Protein AF-A0A7S1ZGI8-F1 (afdb_monomer_lite)

Foldseek 3Di:
DEEAQDDDPPDPAYLHQDPPGDHDPQLDDNFSLSSLLSVLCQAPVVAQGPVRDHDVVCPPPDYDYPDDDLRRVNSSVCNVPVVVCNVCVVVSVVSRVVTDPD

InterPro domains:
  IPR046509 Protein of unknown function DUF6687 [PF20392] (2-101)

Secondary structure (DSSP, 8-state):
-EEESS--TT-SEEE-SSSS----GGG--SSHHHHHHHHHHHHHT-S--TTS---GGGTT--EEE---SHHHHHHHHHHHSHHHHHHTHHHHHHHHHTT---

Organism: NCBI:txid49249

Radius of gyration: 12.19 Å; chains: 1; bounding box: 31×27×28 Å

Sequence (102 aa):
MISCDGKVPGTNLDLTHWTDNTKPDTLYADTSTEIALNFAASRLLSSNDRDGNTYEEYDNTLVLNNHYDTDGVLSVWSCLQPALALKHRNLLISAAESGDFG

pLDDT: mean 89.93, std 8.91, range [53.72, 98.25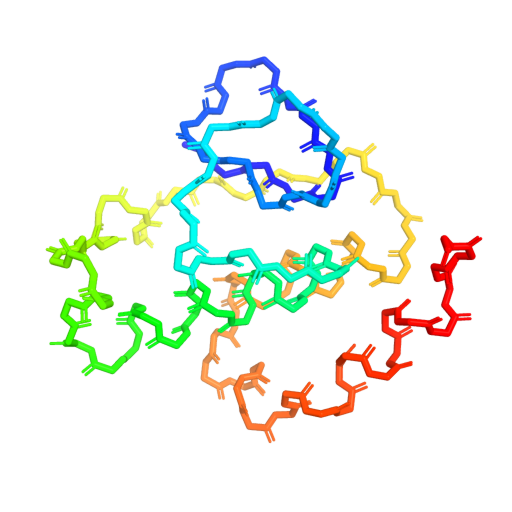]

Structure (mmCIF, N/CA/C/O backbone):
data_AF-A0A7S1ZGI8-F1
#
_entry.id   AF-A0A7S1ZGI8-F1
#
loop_
_atom_site.group_PDB
_atom_site.id
_atom_site.type_symbol
_atom_site.label_atom_id
_atom_site.label_alt_id
_atom_site.label_comp_id
_atom_site.label_asym_id
_atom_site.label_entity_id
_atom_site.label_seq_id
_atom_site.pdbx_PDB_ins_code
_atom_site.Cartn_x
_atom_site.Cartn_y
_atom_site.Cartn_z
_atom_site.occupancy
_atom_site.B_iso_or_equiv
_atom_site.auth_seq_id
_atom_site.auth_comp_id
_atom_site.auth_asym_id
_atom_site.auth_atom_id
_atom_site.pdbx_PDB_model_num
ATOM 1 N N . MET A 1 1 ? -8.530 8.404 -9.275 1.00 93.06 1 MET A N 1
ATOM 2 C CA . MET A 1 1 ? -7.844 7.111 -9.474 1.00 93.06 1 MET A CA 1
ATOM 3 C C . MET A 1 1 ? -6.560 7.129 -8.673 1.00 93.06 1 MET A C 1
ATOM 5 O O . MET A 1 1 ? -5.930 8.180 -8.608 1.00 93.06 1 MET A O 1
ATOM 9 N N . ILE A 1 2 ? -6.190 5.998 -8.085 1.00 95.06 2 ILE A N 1
ATOM 10 C CA . ILE A 1 2 ? -4.930 5.795 -7.367 1.00 95.06 2 ILE A CA 1
ATOM 11 C C . ILE A 1 2 ? -4.007 4.957 -8.253 1.00 95.06 2 ILE A C 1
ATOM 13 O O . ILE A 1 2 ? -4.468 3.967 -8.822 1.00 95.06 2 ILE A O 1
ATOM 17 N N . SER A 1 3 ? -2.736 5.336 -8.369 1.00 95.44 3 SER A N 1
ATOM 18 C CA . SER A 1 3 ? -1.685 4.442 -8.867 1.00 95.44 3 SER A CA 1
ATOM 19 C C . SER A 1 3 ? -0.925 3.828 -7.687 1.00 95.44 3 SER A C 1
ATOM 21 O O . SER A 1 3 ? -0.704 4.484 -6.669 1.00 95.44 3 SER A O 1
ATOM 23 N N . CYS A 1 4 ? -0.560 2.560 -7.818 1.00 95.19 4 CYS A N 1
ATOM 24 C CA . CYS A 1 4 ? 0.245 1.809 -6.869 1.00 95.19 4 CYS A CA 1
ATOM 25 C C . CYS A 1 4 ? 1.543 1.382 -7.549 1.00 95.19 4 CYS A C 1
ATOM 27 O O . CYS A 1 4 ? 1.502 0.892 -8.679 1.00 95.19 4 CYS A O 1
ATOM 29 N N . ASP A 1 5 ? 2.656 1.572 -6.840 1.00 93.44 5 ASP A N 1
ATOM 30 C CA . ASP A 1 5 ? 3.989 1.095 -7.225 1.00 93.44 5 ASP A CA 1
ATOM 31 C C . ASP A 1 5 ? 4.501 1.583 -8.587 1.00 93.44 5 ASP A C 1
ATOM 33 O O . ASP A 1 5 ? 5.275 0.962 -9.304 1.00 93.44 5 ASP A O 1
ATOM 37 N N . GLY A 1 6 ? 4.068 2.783 -8.944 1.00 90.19 6 GLY A N 1
ATOM 38 C CA . GLY A 1 6 ? 4.490 3.469 -10.145 1.00 90.19 6 GLY A CA 1
ATOM 39 C C . GLY A 1 6 ? 3.567 4.639 -10.414 1.00 90.19 6 GLY A C 1
ATOM 40 O O . GLY A 1 6 ? 2.690 4.962 -9.617 1.00 90.19 6 GLY A O 1
ATOM 41 N N . LYS A 1 7 ? 3.774 5.296 -11.553 1.00 91.56 7 LYS A N 1
ATOM 42 C CA . LYS A 1 7 ? 2.973 6.452 -11.967 1.00 91.56 7 LYS A CA 1
ATOM 43 C C . LYS A 1 7 ? 2.145 6.102 -13.187 1.00 91.56 7 LYS A C 1
ATOM 45 O O . LYS A 1 7 ? 2.676 5.572 -14.164 1.00 91.56 7 LYS A O 1
ATOM 50 N N . VAL A 1 8 ? 0.864 6.455 -13.165 1.00 91.12 8 VAL A N 1
ATOM 51 C CA . VAL A 1 8 ? -0.039 6.270 -14.305 1.00 91.12 8 VAL A CA 1
ATOM 52 C C . VAL A 1 8 ? -0.623 7.628 -14.696 1.00 91.12 8 VAL A C 1
ATOM 54 O O . VAL A 1 8 ? -1.309 8.245 -13.890 1.00 91.12 8 VAL A O 1
ATOM 57 N N . PRO A 1 9 ? -0.398 8.134 -15.922 1.00 90.25 9 PRO A N 1
ATOM 58 C CA . PRO A 1 9 ? -0.964 9.415 -16.334 1.00 90.25 9 PRO A CA 1
ATOM 59 C C . PRO A 1 9 ? -2.483 9.483 -16.118 1.00 90.25 9 PRO A C 1
ATOM 61 O O . PRO A 1 9 ? -3.225 8.611 -16.569 1.00 90.25 9 PRO A O 1
ATOM 64 N N . GLY A 1 10 ? -2.941 10.539 -15.441 1.00 88.75 10 GLY A N 1
ATOM 65 C CA . GLY A 1 10 ? -4.355 10.755 -15.125 1.00 88.75 10 GLY A CA 1
ATOM 66 C C . GLY A 1 10 ? -4.802 10.243 -13.751 1.00 88.75 10 GLY A C 1
ATOM 67 O O . GLY A 1 10 ? -5.973 10.420 -13.412 1.00 88.75 10 GLY A O 1
ATOM 68 N N . THR A 1 11 ? -3.919 9.640 -12.946 1.00 91.44 11 THR A N 1
ATOM 69 C CA . THR A 1 11 ? -4.200 9.377 -11.525 1.00 91.44 11 THR A CA 1
ATOM 70 C C . THR A 1 11 ? -4.164 10.655 -10.692 1.00 91.44 11 THR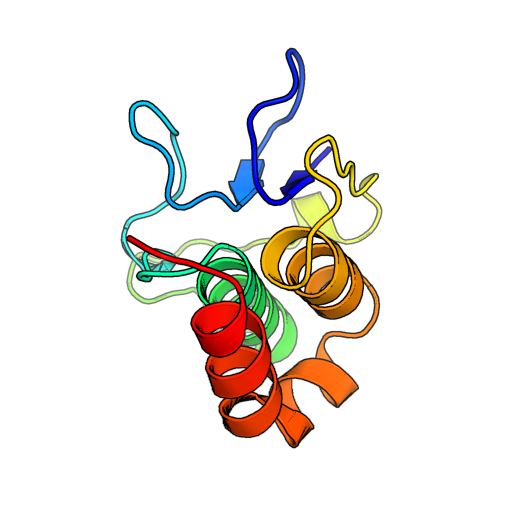 A C 1
ATOM 72 O O . THR A 1 11 ? -3.570 11.660 -11.071 1.00 91.44 11 THR A O 1
ATOM 75 N N . ASN A 1 12 ? -4.886 10.631 -9.571 1.00 91.06 12 ASN A N 1
ATOM 76 C CA . ASN A 1 12 ? -5.020 11.754 -8.641 1.00 91.06 12 ASN A CA 1
ATOM 77 C C . ASN A 1 12 ? -4.089 11.611 -7.430 1.00 91.06 12 ASN A C 1
ATOM 79 O O . ASN A 1 12 ? -3.772 12.608 -6.794 1.00 91.06 12 ASN A O 1
ATOM 83 N N . LEU A 1 13 ? -3.674 10.380 -7.123 1.00 93.00 13 LEU A N 1
ATOM 84 C CA . LEU A 1 13 ? -2.770 10.051 -6.030 1.00 93.00 13 LEU A CA 1
ATOM 85 C C . LEU A 1 13 ? -1.855 8.910 -6.470 1.00 93.00 13 LEU A C 1
ATOM 87 O O . LEU A 1 13 ? -2.338 7.893 -6.974 1.00 93.00 13 LEU A O 1
ATOM 91 N N . ASP A 1 14 ? -0.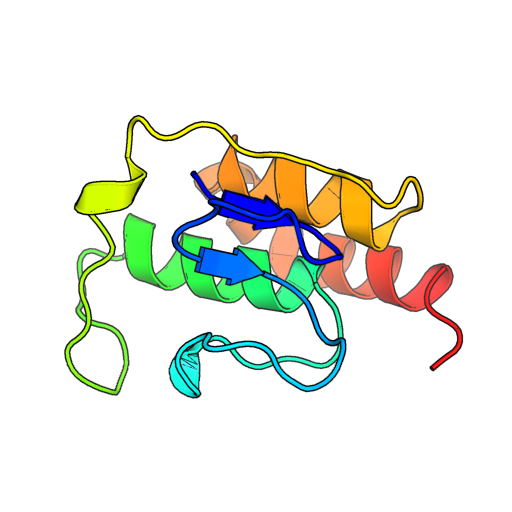557 9.092 -6.249 1.00 94.94 14 ASP A N 1
ATOM 92 C CA . ASP A 1 14 ? 0.467 8.105 -6.569 1.00 94.94 14 ASP A CA 1
ATOM 93 C C . ASP A 1 14 ? 1.047 7.528 -5.271 1.00 94.94 14 ASP A C 1
ATOM 95 O O . ASP A 1 14 ? 1.763 8.209 -4.534 1.00 94.94 14 ASP A O 1
ATOM 99 N N . LEU A 1 15 ? 0.727 6.267 -4.977 1.00 95.19 15 LEU A N 1
ATOM 100 C CA . LEU A 1 15 ? 1.252 5.520 -3.833 1.00 95.19 15 LEU A CA 1
ATOM 101 C C . LEU A 1 15 ? 2.514 4.778 -4.273 1.00 95.19 15 LEU A C 1
ATOM 103 O O . LEU A 1 15 ? 2.489 3.582 -4.558 1.00 95.19 15 LEU A O 1
ATOM 107 N N . THR A 1 16 ? 3.600 5.538 -4.403 1.00 93.19 16 THR A N 1
ATOM 108 C CA . THR A 1 16 ? 4.882 5.057 -4.925 1.00 93.19 16 THR A CA 1
ATOM 109 C C . THR A 1 16 ? 6.068 5.700 -4.206 1.00 93.19 16 THR A C 1
ATOM 111 O O . THR A 1 16 ? 6.033 6.895 -3.872 1.00 93.19 16 THR A O 1
ATOM 114 N N . HIS A 1 17 ? 7.123 4.918 -3.970 1.00 89.31 17 HIS A N 1
ATOM 115 C CA . HIS A 1 17 ? 8.406 5.409 -3.447 1.00 89.31 17 HIS A CA 1
ATOM 116 C C . HIS A 1 17 ? 9.299 6.065 -4.532 1.00 89.31 17 HIS A C 1
ATOM 118 O O . HIS A 1 17 ? 10.237 6.786 -4.199 1.00 89.31 17 HIS A O 1
ATOM 124 N N . TRP A 1 18 ? 8.966 5.920 -5.826 1.00 87.25 18 TRP A N 1
ATOM 125 C CA . TRP A 1 18 ? 9.715 6.517 -6.942 1.00 87.25 18 TRP A CA 1
ATOM 126 C C . TRP A 1 18 ? 9.663 8.046 -6.878 1.00 87.25 18 TRP A C 1
ATOM 128 O O . TRP A 1 18 ? 8.627 8.610 -6.534 1.00 87.25 18 TRP A O 1
ATOM 138 N N . THR A 1 19 ? 10.745 8.739 -7.238 1.00 81.88 19 THR A N 1
ATOM 139 C CA . THR A 1 19 ? 10.818 10.212 -7.188 1.00 81.88 19 THR A CA 1
ATOM 140 C C . THR A 1 19 ? 9.786 10.902 -8.096 1.00 81.88 19 THR A C 1
ATOM 142 O O . THR A 1 19 ? 9.137 10.282 -8.939 1.00 81.88 19 THR A O 1
ATOM 145 N N . ASP A 1 20 ? 9.627 12.219 -7.931 1.00 82.62 20 ASP A N 1
ATOM 146 C CA . ASP A 1 20 ? 8.702 13.059 -8.711 1.00 82.62 20 ASP A CA 1
ATOM 147 C C . ASP A 1 20 ? 7.215 12.678 -8.582 1.00 82.62 20 ASP A C 1
ATOM 149 O O . ASP A 1 20 ? 6.435 12.852 -9.523 1.00 82.62 20 ASP A O 1
ATOM 153 N N . ASN A 1 21 ? 6.795 12.148 -7.435 1.00 81.88 21 ASN A N 1
ATOM 154 C CA . ASN A 1 21 ? 5.379 11.995 -7.086 1.00 81.88 21 ASN A CA 1
ATOM 155 C C . ASN A 1 21 ? 4.869 13.224 -6.309 1.00 81.88 21 ASN A C 1
ATOM 157 O O . ASN A 1 21 ? 5.649 14.052 -5.842 1.00 81.88 21 ASN A O 1
ATOM 161 N N . THR A 1 22 ? 3.549 13.344 -6.181 1.00 78.06 22 THR A N 1
ATOM 162 C CA . THR A 1 22 ? 2.885 14.458 -5.481 1.00 78.06 22 THR A CA 1
ATOM 163 C C . THR A 1 22 ? 2.152 13.997 -4.223 1.00 78.06 22 THR A C 1
ATOM 165 O O . THR A 1 22 ? 1.177 14.631 -3.815 1.00 78.06 22 THR A O 1
ATOM 168 N N . LYS A 1 23 ? 2.548 12.855 -3.642 1.00 83.44 23 LYS A N 1
ATOM 169 C CA . LYS A 1 23 ? 1.877 12.329 -2.449 1.00 83.44 23 LYS A CA 1
ATOM 170 C C . LYS A 1 23 ? 2.185 13.219 -1.235 1.00 83.44 23 LYS A C 1
ATOM 172 O O . LYS A 1 23 ? 3.298 13.738 -1.155 1.00 83.44 23 LYS A O 1
ATOM 177 N N . PRO A 1 24 ? 1.244 13.384 -0.290 1.00 86.69 24 PRO A N 1
ATOM 178 C CA . PRO A 1 24 ? 1.520 14.075 0.966 1.00 86.69 24 PRO A CA 1
ATOM 179 C C . PRO A 1 24 ? 2.677 13.432 1.745 1.00 86.69 24 PRO A C 1
ATOM 181 O O . PRO A 1 24 ? 2.784 12.203 1.796 1.00 86.69 24 PRO A O 1
ATOM 184 N N . ASP A 1 25 ? 3.497 14.255 2.407 1.00 86.25 25 ASP A N 1
ATOM 185 C CA . ASP A 1 25 ? 4.651 13.806 3.206 1.00 86.25 25 ASP A CA 1
ATOM 186 C C . ASP A 1 25 ? 4.242 12.836 4.324 1.00 86.25 25 ASP A C 1
ATOM 188 O O . ASP A 1 25 ? 4.988 11.927 4.689 1.00 86.25 25 ASP A O 1
ATOM 192 N N . THR A 1 26 ? 3.019 12.977 4.839 1.00 88.06 26 THR A N 1
ATOM 193 C CA . THR A 1 26 ? 2.435 12.097 5.861 1.00 88.06 26 THR A CA 1
ATOM 194 C C . THR A 1 26 ? 2.326 10.640 5.426 1.00 88.06 26 THR A C 1
ATOM 196 O O . THR A 1 26 ? 2.299 9.761 6.292 1.00 88.06 26 THR A O 1
ATOM 199 N N . LEU A 1 27 ? 2.260 10.382 4.117 1.00 92.12 27 LEU A N 1
ATOM 200 C CA . LEU A 1 27 ? 2.152 9.044 3.547 1.00 92.12 27 LEU A CA 1
ATOM 201 C C . LEU A 1 27 ? 3.510 8.433 3.204 1.00 92.12 27 LEU A C 1
ATOM 203 O O . LEU A 1 27 ? 3.559 7.233 2.948 1.00 92.12 27 LEU A O 1
ATOM 207 N N . TYR A 1 28 ? 4.588 9.220 3.192 1.00 91.62 28 TYR A N 1
ATOM 208 C CA . TYR A 1 28 ? 5.906 8.770 2.754 1.00 91.62 28 TYR A CA 1
ATOM 209 C C . TYR A 1 28 ? 6.405 7.558 3.555 1.00 91.62 28 TYR A C 1
ATOM 211 O O . TYR A 1 28 ? 6.292 7.519 4.782 1.00 91.62 28 TYR A O 1
ATOM 219 N N . ALA A 1 29 ? 6.968 6.586 2.840 1.00 94.25 29 ALA A N 1
ATOM 220 C CA . ALA A 1 29 ? 7.679 5.433 3.373 1.00 94.25 29 ALA A CA 1
ATOM 221 C C . ALA A 1 29 ? 8.577 4.827 2.282 1.00 94.25 29 ALA A C 1
ATOM 223 O O . ALA A 1 29 ? 8.486 5.231 1.118 1.00 94.25 29 ALA A O 1
ATOM 224 N N . ASP A 1 30 ? 9.417 3.866 2.667 1.00 92.31 30 ASP A N 1
ATOM 225 C CA . ASP A 1 30 ? 10.445 3.294 1.792 1.00 92.31 30 ASP A CA 1
ATOM 226 C C . ASP A 1 30 ? 9.880 2.302 0.760 1.00 92.31 30 ASP A C 1
ATOM 228 O O . ASP A 1 30 ? 10.521 2.078 -0.257 1.00 92.31 30 ASP A O 1
ATOM 232 N N . THR A 1 31 ? 8.660 1.786 0.958 1.00 95.12 31 THR A N 1
ATOM 233 C CA . THR A 1 31 ? 7.950 0.912 0.001 1.00 95.12 31 THR A CA 1
ATOM 234 C C . THR A 1 31 ? 6.564 1.462 -0.346 1.00 95.12 31 THR A C 1
ATOM 236 O O . THR A 1 31 ? 5.893 2.098 0.478 1.00 95.12 31 THR A O 1
ATOM 239 N N . SER A 1 32 ? 6.078 1.180 -1.554 1.00 95.81 32 SER A N 1
ATOM 240 C CA . SER A 1 32 ? 4.721 1.507 -2.014 1.00 95.81 32 SER A CA 1
ATOM 241 C C . SER A 1 32 ? 3.643 0.858 -1.135 1.00 95.81 32 SER A C 1
ATOM 243 O O . SER A 1 32 ? 2.578 1.437 -0.899 1.00 95.81 32 SER A O 1
ATOM 245 N N . THR A 1 33 ? 3.923 -0.324 -0.589 1.00 97.25 33 THR A N 1
ATOM 246 C CA . THR A 1 33 ? 3.080 -1.051 0.363 1.00 97.25 33 THR A CA 1
ATOM 247 C C . THR A 1 33 ? 2.969 -0.303 1.673 1.00 97.25 33 THR A C 1
ATOM 249 O O . THR A 1 33 ? 1.859 -0.110 2.173 1.00 97.25 33 THR A O 1
ATOM 252 N N . GLU A 1 34 ? 4.085 0.160 2.235 1.00 97.38 34 GLU A N 1
ATOM 253 C CA . GLU A 1 34 ? 4.034 0.935 3.468 1.00 97.38 34 GLU A CA 1
ATOM 254 C C . GLU A 1 34 ? 3.317 2.278 3.264 1.00 97.38 34 GLU A C 1
ATOM 256 O O . GLU A 1 34 ? 2.482 2.657 4.094 1.00 97.38 34 GLU A O 1
ATOM 261 N N . ILE A 1 35 ? 3.536 2.933 2.118 1.00 96.44 35 ILE A N 1
ATOM 262 C CA . ILE A 1 35 ? 2.796 4.135 1.710 1.00 96.44 35 ILE A CA 1
ATOM 263 C C . ILE A 1 35 ? 1.283 3.851 1.663 1.00 96.44 35 ILE A C 1
ATOM 265 O O . ILE A 1 35 ? 0.482 4.595 2.239 1.00 96.44 35 ILE A O 1
ATOM 269 N N . ALA A 1 36 ? 0.866 2.747 1.036 1.00 96.69 36 ALA A N 1
ATOM 270 C CA . ALA A 1 36 ? -0.540 2.352 0.964 1.00 96.69 36 ALA A CA 1
ATOM 271 C C . ALA A 1 36 ? -1.136 1.992 2.335 1.00 96.69 36 ALA A C 1
ATOM 273 O O . ALA A 1 36 ? -2.312 2.256 2.591 1.00 96.69 36 ALA A O 1
ATOM 274 N N . LEU A 1 37 ? -0.340 1.433 3.248 1.00 97.00 37 LEU A N 1
ATOM 275 C CA . LEU A 1 37 ? -0.765 1.157 4.620 1.00 97.00 37 LEU A CA 1
ATOM 276 C C . LEU A 1 37 ? -0.912 2.446 5.444 1.00 97.00 37 LEU A C 1
ATOM 278 O O . LEU A 1 37 ? -1.826 2.534 6.263 1.00 97.00 37 LEU A O 1
ATOM 282 N N . ASN A 1 38 ? -0.056 3.450 5.228 1.00 95.00 38 ASN A N 1
ATOM 283 C CA . ASN A 1 38 ? -0.215 4.781 5.828 1.00 95.00 38 ASN A CA 1
ATOM 284 C C . ASN A 1 38 ? -1.507 5.441 5.333 1.00 95.00 38 ASN A C 1
ATOM 286 O O . ASN A 1 38 ? -2.298 5.943 6.131 1.00 95.00 38 ASN A O 1
ATOM 290 N N . PHE A 1 39 ? -1.774 5.345 4.029 1.00 94.56 39 PHE A N 1
ATOM 291 C CA . PHE A 1 39 ? -3.022 5.806 3.425 1.00 94.56 39 PHE A CA 1
ATOM 292 C C . PHE A 1 39 ? -4.252 5.081 4.002 1.00 94.56 39 PHE A C 1
ATOM 294 O O . PHE A 1 39 ? -5.234 5.722 4.382 1.00 94.56 39 PHE A O 1
ATOM 301 N N . ALA A 1 40 ? -4.191 3.753 4.148 1.00 94.25 40 ALA A N 1
ATOM 302 C CA . ALA A 1 40 ? -5.251 2.955 4.764 1.00 94.25 40 ALA A CA 1
ATOM 303 C C . ALA A 1 40 ? -5.514 3.347 6.229 1.00 94.25 40 ALA A C 1
ATOM 305 O O . ALA A 1 40 ? -6.673 3.415 6.644 1.00 94.25 40 ALA A O 1
ATOM 306 N N . ALA A 1 41 ? -4.460 3.627 7.004 1.00 92.25 41 ALA A N 1
ATOM 307 C CA . ALA A 1 41 ? -4.578 4.094 8.383 1.00 92.25 41 ALA A CA 1
ATOM 308 C C . ALA A 1 41 ? -5.282 5.455 8.457 1.00 92.25 41 ALA A C 1
ATOM 310 O O . ALA A 1 41 ? -6.241 5.593 9.216 1.00 92.25 41 ALA A O 1
ATOM 311 N N . SER A 1 42 ? -4.871 6.421 7.629 1.00 89.62 42 SER A N 1
ATOM 312 C CA . SER A 1 42 ? -5.516 7.739 7.569 1.00 89.62 42 SER A CA 1
ATOM 313 C C . SER A 1 42 ? -6.992 7.646 7.166 1.00 89.62 42 SER A C 1
ATOM 315 O O . SER A 1 42 ? -7.823 8.363 7.714 1.00 89.62 42 SER A O 1
ATOM 317 N N . ARG A 1 43 ? -7.354 6.721 6.264 1.00 88.12 43 ARG A N 1
ATOM 318 C CA . ARG A 1 43 ? -8.757 6.501 5.865 1.00 88.12 43 ARG A CA 1
ATOM 319 C C . ARG A 1 43 ? -9.612 5.856 6.954 1.00 88.12 43 ARG A C 1
ATOM 321 O O . ARG A 1 43 ? -10.731 6.301 7.187 1.00 88.12 43 ARG A O 1
ATOM 328 N N . LEU A 1 44 ? -9.124 4.802 7.611 1.00 84.81 44 LEU A N 1
ATOM 329 C CA . LEU A 1 44 ? -9.941 4.024 8.554 1.00 84.81 44 LEU A CA 1
ATOM 330 C C . LEU A 1 44 ? -10.042 4.619 9.953 1.00 84.81 44 LEU A C 1
ATOM 332 O O . LEU A 1 44 ? -10.999 4.321 10.664 1.00 84.81 44 LEU A O 1
ATOM 336 N N . LEU A 1 45 ? -9.066 5.420 10.372 1.00 76.38 45 LEU A N 1
ATOM 337 C CA . LEU A 1 45 ? -9.070 5.993 11.715 1.00 76.38 45 LEU A CA 1
ATOM 338 C C . LEU A 1 45 ? -9.920 7.269 11.816 1.00 76.38 45 LEU A C 1
ATOM 340 O O . LEU A 1 45 ? -10.023 7.825 12.907 1.00 76.38 45 LEU A O 1
ATOM 344 N N . SER A 1 46 ? -10.557 7.704 10.712 1.00 61.94 46 SER A N 1
ATOM 345 C CA . SER A 1 46 ? -11.441 8.886 10.631 1.00 61.94 46 SER A CA 1
ATOM 346 C C . SER A 1 46 ? -10.855 10.134 11.300 1.00 61.94 46 SER A C 1
ATOM 348 O O . SER A 1 46 ? -11.570 11.007 11.788 1.00 61.94 46 SER A O 1
ATOM 350 N N . SER A 1 47 ? -9.532 10.196 11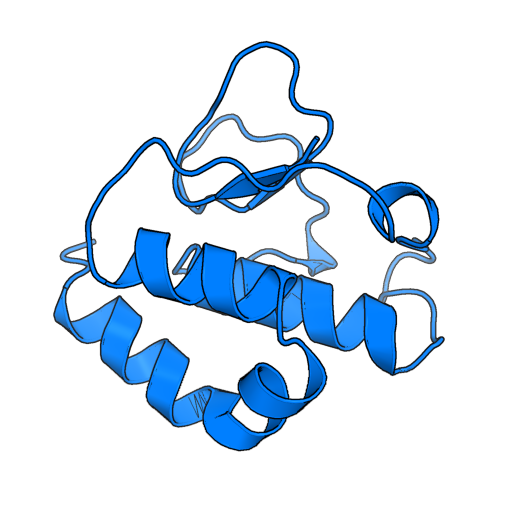.343 1.00 60.94 47 SER A N 1
ATOM 351 C CA . SER A 1 47 ? -8.750 11.310 11.824 1.00 60.94 47 SER A CA 1
ATOM 352 C C . SER A 1 47 ? -8.013 11.831 10.616 1.00 60.94 47 SER A C 1
ATOM 354 O O . SER A 1 47 ? -7.385 11.040 9.908 1.00 60.94 47 SER A O 1
ATOM 356 N N . ASN A 1 48 ? -8.069 13.142 10.406 1.00 67.69 48 ASN A N 1
ATOM 357 C CA . ASN A 1 48 ? -7.144 13.807 9.509 1.00 67.69 48 ASN A CA 1
ATOM 358 C C . ASN A 1 48 ? -5.737 13.231 9.708 1.00 67.69 48 ASN A C 1
ATOM 360 O O . ASN A 1 48 ? -5.348 12.913 10.842 1.00 67.69 48 ASN A O 1
ATOM 364 N N . ASP A 1 49 ? -4.970 13.108 8.629 1.00 74.50 49 ASP A N 1
ATOM 365 C CA . ASP A 1 49 ? -3.548 12.846 8.806 1.00 74.50 49 ASP A CA 1
ATOM 366 C C . ASP A 1 49 ? -2.883 13.988 9.606 1.00 74.50 49 ASP A C 1
ATOM 368 O O . ASP A 1 49 ? -3.518 14.979 9.988 1.00 74.50 49 ASP A O 1
ATOM 372 N N . ARG A 1 50 ? -1.582 13.853 9.885 1.00 73.19 50 ARG A N 1
ATOM 373 C CA . ARG A 1 50 ? -0.834 14.853 10.670 1.00 73.19 50 ARG A CA 1
ATOM 374 C C . ARG A 1 50 ? -0.927 16.281 10.104 1.00 73.19 50 ARG A C 1
ATOM 376 O O . ARG A 1 50 ? -0.749 17.218 10.879 1.00 73.19 50 ARG A O 1
ATOM 383 N N . ASP A 1 51 ? -1.268 16.429 8.825 1.00 78.81 51 ASP A N 1
ATOM 384 C CA . ASP A 1 51 ? -1.338 17.701 8.107 1.00 78.81 51 ASP A CA 1
ATOM 385 C C . ASP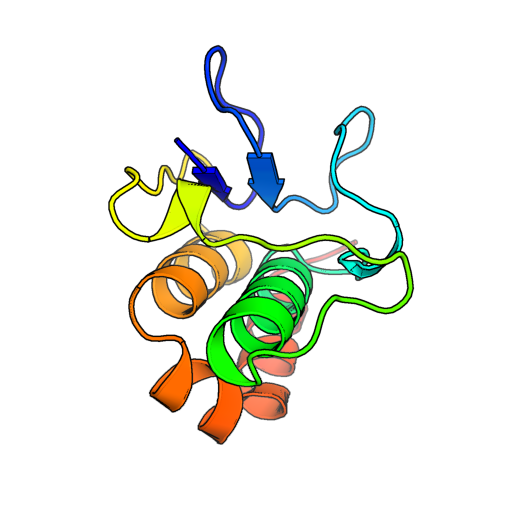 A 1 51 ? -2.779 18.180 7.866 1.00 78.81 51 ASP A C 1
ATOM 387 O O . ASP A 1 51 ? -2.992 19.229 7.259 1.00 78.81 51 ASP A O 1
ATOM 391 N N . GLY A 1 52 ? -3.787 17.466 8.373 1.00 79.00 52 GLY A N 1
ATOM 392 C CA . GLY A 1 52 ? -5.182 17.864 8.202 1.00 79.00 52 GLY A CA 1
ATOM 393 C C . GLY A 1 52 ? -5.882 17.239 6.993 1.00 79.00 52 GLY A C 1
ATOM 394 O O . GLY A 1 52 ? -7.053 17.550 6.782 1.00 79.00 52 GLY A O 1
ATOM 395 N N . ASN A 1 53 ? -5.217 16.380 6.211 1.00 80.81 53 ASN A N 1
ATOM 396 C CA . ASN A 1 53 ? -5.807 15.833 4.990 1.00 80.81 53 ASN A CA 1
ATOM 397 C C . ASN A 1 53 ? -6.830 14.742 5.309 1.00 80.81 53 ASN A C 1
ATOM 399 O O . ASN A 1 53 ? -6.591 13.852 6.133 1.00 80.81 53 ASN A O 1
ATOM 403 N N . THR A 1 54 ? -7.947 14.791 4.589 1.00 83.62 54 THR A N 1
ATOM 404 C CA . THR A 1 54 ? -8.912 13.697 4.471 1.00 83.62 54 THR A CA 1
ATOM 405 C C . THR A 1 54 ? -8.688 12.965 3.152 1.00 83.62 54 THR A C 1
ATOM 407 O O . THR A 1 54 ? -8.113 13.525 2.226 1.00 83.62 54 THR A O 1
ATOM 410 N N . TYR A 1 55 ? -9.163 11.725 3.060 1.00 87.81 55 TYR A N 1
ATOM 411 C CA . TYR A 1 55 ? -8.993 10.879 1.872 1.00 87.81 55 TYR A CA 1
ATOM 412 C C . TYR A 1 55 ? -10.326 10.265 1.402 1.00 87.81 55 TYR A C 1
ATOM 414 O O . TYR A 1 55 ? -10.341 9.229 0.733 1.00 87.81 55 TYR A O 1
ATOM 422 N N . GLU A 1 56 ? -11.451 10.875 1.786 1.00 87.19 56 GLU A N 1
ATOM 423 C CA . GLU A 1 56 ? -12.814 10.418 1.471 1.00 87.19 56 GLU A CA 1
ATOM 424 C C . GLU A 1 56 ? -13.082 10.403 -0.044 1.00 87.19 56 GLU A C 1
ATOM 426 O O . GLU A 1 56 ? -13.805 9.546 -0.554 1.00 87.19 56 GLU A O 1
ATOM 431 N N . GLU A 1 57 ? -12.444 11.298 -0.805 1.00 88.81 57 GLU A N 1
ATOM 432 C CA . GLU A 1 57 ? -12.565 11.373 -2.263 1.00 88.81 57 GLU A CA 1
ATOM 433 C C . GLU A 1 57 ? -12.066 10.107 -2.984 1.00 88.81 57 GLU A C 1
ATOM 435 O O . GLU A 1 57 ? -12.369 9.889 -4.163 1.00 88.81 57 GLU A O 1
ATOM 440 N N . TYR A 1 58 ? -11.330 9.247 -2.278 1.00 90.69 58 TYR A N 1
ATOM 441 C CA . TYR A 1 58 ? -10.788 8.001 -2.802 1.00 90.69 58 TYR A CA 1
ATOM 442 C C . TYR A 1 58 ? -11.631 6.761 -2.471 1.00 90.69 58 TYR A C 1
ATOM 444 O O . TYR A 1 58 ? -11.292 5.670 -2.932 1.00 90.69 58 TYR A O 1
ATOM 452 N N . ASP A 1 59 ? -12.742 6.893 -1.736 1.00 87.69 59 ASP A N 1
ATOM 453 C CA . ASP A 1 59 ? -13.520 5.744 -1.248 1.00 87.69 59 ASP A CA 1
ATOM 454 C C . ASP A 1 59 ? -14.086 4.838 -2.350 1.00 87.69 59 ASP A C 1
ATOM 456 O O . ASP A 1 59 ? -14.185 3.627 -2.162 1.00 87.69 59 ASP A O 1
ATOM 460 N N . ASN A 1 60 ? -14.396 5.405 -3.518 1.00 88.56 60 ASN A N 1
ATOM 461 C CA . ASN A 1 60 ? -14.956 4.688 -4.669 1.00 88.56 60 ASN A CA 1
ATOM 462 C C . ASN A 1 60 ? -14.090 4.840 -5.930 1.00 88.56 60 ASN A C 1
ATOM 464 O O . ASN A 1 60 ? -14.597 4.864 -7.053 1.00 88.56 60 ASN A O 1
ATOM 468 N N . THR A 1 61 ? -12.779 5.012 -5.757 1.00 92.19 61 THR A N 1
ATOM 469 C CA . THR A 1 61 ? -11.854 5.240 -6.872 1.00 92.19 61 THR A CA 1
ATOM 470 C C . THR A 1 61 ? -11.259 3.937 -7.415 1.00 92.19 61 THR A C 1
ATOM 472 O O . THR A 1 61 ? -11.171 2.932 -6.714 1.00 92.19 61 THR A O 1
ATOM 475 N N . LEU A 1 62 ? -10.808 3.956 -8.673 1.00 95.62 62 LEU A N 1
ATOM 476 C CA . LEU A 1 62 ? -10.038 2.850 -9.249 1.00 95.62 62 LEU A CA 1
ATOM 477 C C . LEU A 1 62 ? -8.618 2.837 -8.681 1.00 95.62 62 LEU A C 1
ATOM 479 O O . LEU A 1 62 ? -7.981 3.891 -8.620 1.00 95.62 62 LEU A O 1
ATOM 483 N N . VAL A 1 63 ? -8.128 1.645 -8.347 1.00 95.94 63 VAL A N 1
ATOM 484 C CA . VAL A 1 63 ? -6.739 1.387 -7.952 1.00 95.94 63 VAL A CA 1
ATOM 485 C C . VAL A 1 63 ? -6.039 0.694 -9.115 1.00 95.94 63 VAL A C 1
ATOM 487 O O . VAL A 1 63 ? -6.488 -0.355 -9.579 1.00 95.94 63 VAL A O 1
ATOM 490 N N . LEU A 1 64 ? -4.975 1.309 -9.619 1.00 95.25 64 LEU A N 1
ATOM 491 C CA . LEU A 1 64 ? -4.211 0.847 -10.771 1.00 95.25 64 LEU A CA 1
ATOM 492 C C . LEU A 1 64 ? -2.848 0.353 -10.306 1.00 95.25 64 LEU A C 1
ATOM 494 O O . LEU A 1 64 ? -2.204 1.008 -9.495 1.00 95.25 64 LEU A O 1
ATOM 498 N N . ASN A 1 65 ? -2.397 -0.759 -10.871 1.00 93.62 65 ASN A N 1
ATOM 499 C CA . ASN A 1 65 ? -1.036 -1.241 -10.703 1.00 93.62 65 ASN A CA 1
ATOM 500 C C . ASN A 1 65 ? -0.368 -1.358 -12.067 1.00 93.62 65 ASN A C 1
ATOM 502 O O . ASN A 1 65 ? -0.919 -2.011 -12.956 1.00 93.62 65 ASN A O 1
ATOM 506 N N . ASN A 1 66 ? 0.791 -0.728 -12.225 1.00 88.31 66 ASN A N 1
ATOM 507 C CA . ASN A 1 66 ? 1.616 -0.838 -13.422 1.00 88.31 66 ASN A CA 1
ATOM 508 C C . ASN A 1 66 ? 3.002 -1.451 -13.162 1.00 88.31 66 ASN A C 1
ATOM 510 O O . ASN A 1 66 ? 3.782 -1.545 -14.111 1.00 88.31 66 ASN A O 1
ATOM 514 N N . HIS A 1 67 ? 3.273 -1.925 -11.941 1.00 87.81 67 HIS A N 1
ATOM 515 C CA . HIS A 1 67 ? 4.488 -2.642 -11.572 1.00 87.81 67 HIS A CA 1
ATOM 516 C C . HIS A 1 67 ? 4.142 -3.930 -10.796 1.00 87.81 67 HIS A C 1
ATOM 518 O O . HIS A 1 67 ? 3.477 -3.937 -9.764 1.00 87.81 67 HIS A O 1
ATOM 524 N N . TYR A 1 68 ? 4.491 -5.082 -11.371 1.00 84.44 68 TYR A N 1
ATOM 525 C CA . TYR A 1 68 ? 3.990 -6.382 -10.911 1.00 84.44 68 TYR A CA 1
ATOM 526 C C . TYR A 1 68 ? 5.031 -7.138 -10.085 1.00 84.44 68 TYR A C 1
ATOM 528 O O . TYR A 1 68 ? 5.505 -8.197 -10.499 1.00 84.44 68 TYR A O 1
ATOM 536 N N . ASP A 1 69 ? 5.350 -6.610 -8.910 1.00 91.88 69 ASP A N 1
ATOM 537 C CA . ASP A 1 69 ? 6.146 -7.290 -7.892 1.00 91.88 69 ASP A CA 1
ATOM 538 C C . ASP A 1 69 ? 5.378 -7.407 -6.559 1.00 91.88 69 ASP A C 1
ATOM 540 O O . ASP A 1 69 ? 4.164 -7.174 -6.484 1.00 91.88 69 ASP A O 1
ATOM 544 N N . THR A 1 70 ? 6.070 -7.847 -5.505 1.00 95.06 70 THR A N 1
ATOM 545 C CA . THR A 1 70 ? 5.465 -7.982 -4.177 1.00 95.06 70 THR A CA 1
ATOM 546 C C . THR A 1 70 ? 5.000 -6.632 -3.629 1.00 95.06 70 THR A C 1
ATOM 548 O O . THR A 1 70 ? 3.942 -6.583 -3.002 1.00 95.06 70 THR A O 1
ATOM 551 N N . ASP A 1 71 ? 5.724 -5.545 -3.893 1.00 95.44 71 ASP A N 1
ATOM 552 C CA . ASP A 1 71 ? 5.375 -4.216 -3.401 1.00 95.44 71 ASP A CA 1
ATOM 553 C C . ASP A 1 71 ? 4.131 -3.653 -4.119 1.00 95.44 71 ASP A C 1
ATOM 555 O O . ASP A 1 71 ? 3.155 -3.217 -3.494 1.00 95.44 71 ASP A O 1
ATOM 559 N N . GLY A 1 72 ? 4.069 -3.786 -5.444 1.00 95.00 72 GLY A N 1
ATOM 560 C CA . GLY A 1 72 ? 2.906 -3.417 -6.249 1.00 95.00 72 GLY A CA 1
ATOM 561 C C . GLY A 1 72 ? 1.645 -4.212 -5.932 1.00 95.00 72 GLY A C 1
ATOM 562 O O . GLY A 1 72 ? 0.554 -3.648 -5.810 1.00 95.00 72 GLY A O 1
ATOM 563 N N . VAL A 1 73 ? 1.742 -5.530 -5.746 1.00 95.56 73 VAL A N 1
ATOM 564 C CA . VAL A 1 73 ? 0.556 -6.343 -5.427 1.00 95.56 73 VAL A CA 1
ATOM 565 C C . VAL A 1 73 ? 0.033 -6.047 -4.017 1.00 95.56 73 VAL A C 1
ATOM 567 O O . VAL A 1 73 ? -1.185 -5.934 -3.825 1.00 95.56 73 VAL A O 1
ATOM 570 N N . LEU A 1 74 ? 0.919 -5.902 -3.027 1.00 97.06 74 LEU A N 1
ATOM 571 C CA . LEU A 1 74 ? 0.516 -5.653 -1.642 1.00 97.06 74 LEU A CA 1
ATOM 572 C C . LEU A 1 74 ? 0.025 -4.217 -1.415 1.00 97.06 74 LEU A C 1
ATOM 574 O O . LEU A 1 74 ? -0.906 -4.023 -0.625 1.00 97.06 74 LEU A O 1
ATOM 578 N N . SER A 1 75 ? 0.549 -3.226 -2.137 1.00 97.19 75 SER A N 1
ATOM 579 C CA . SER A 1 75 ? 0.040 -1.848 -2.099 1.00 97.19 75 SER A CA 1
ATOM 580 C C . SER A 1 75 ? -1.396 -1.736 -2.635 1.00 97.19 75 SER A C 1
ATOM 582 O O . SER A 1 75 ? -2.258 -1.145 -1.973 1.00 97.19 75 SER A O 1
ATOM 584 N N . VAL A 1 76 ? -1.720 -2.396 -3.756 1.00 97.19 76 VAL A N 1
ATOM 585 C CA . VAL A 1 76 ? -3.104 -2.480 -4.273 1.00 97.19 76 VAL A CA 1
ATOM 586 C C . VAL A 1 76 ? -4.022 -3.153 -3.267 1.00 97.19 76 VAL A C 1
ATOM 588 O O . VAL A 1 76 ? -5.107 -2.651 -2.963 1.00 97.19 76 VAL A O 1
ATOM 591 N N . TRP A 1 77 ? -3.601 -4.307 -2.747 1.00 97.50 77 TRP A N 1
ATOM 592 C CA . TRP A 1 77 ? -4.407 -5.061 -1.798 1.00 97.50 77 TRP A CA 1
ATOM 593 C C . TRP A 1 77 ? -4.663 -4.257 -0.518 1.00 97.50 77 TRP A C 1
ATOM 595 O O . TRP A 1 77 ? -5.780 -4.276 -0.002 1.00 97.50 77 TRP A O 1
ATOM 605 N N . SER A 1 78 ? -3.683 -3.465 -0.071 1.00 97.62 78 SER A N 1
ATOM 606 C CA . SER A 1 78 ? -3.823 -2.560 1.074 1.00 97.62 78 SER A CA 1
ATOM 607 C C . SER A 1 78 ? -4.861 -1.458 0.843 1.00 97.62 78 SER A C 1
ATOM 609 O O . SER A 1 78 ? -5.600 -1.116 1.766 1.00 97.62 78 SER A O 1
ATOM 611 N N . CYS A 1 79 ? -4.997 -0.963 -0.391 1.00 96.12 79 CYS A N 1
ATOM 612 C CA . CYS A 1 79 ? -6.052 -0.012 -0.755 1.00 96.12 79 CYS A CA 1
ATOM 613 C C . CYS A 1 79 ? -7.451 -0.651 -0.767 1.00 96.12 79 CYS A C 1
ATOM 615 O O . CYS A 1 79 ? -8.428 -0.008 -0.381 1.00 96.12 79 CYS A O 1
ATOM 617 N N . LEU A 1 80 ? -7.555 -1.905 -1.223 1.00 96.06 80 LEU A N 1
ATOM 618 C CA . LEU A 1 80 ? -8.828 -2.619 -1.376 1.00 96.06 80 LEU A CA 1
ATOM 619 C C . LEU A 1 80 ? -9.322 -3.272 -0.080 1.00 96.06 80 LEU A C 1
ATOM 621 O O . LEU A 1 80 ? -10.524 -3.474 0.080 1.00 96.06 80 LEU A O 1
ATOM 625 N N . GLN A 1 81 ? -8.413 -3.650 0.821 1.00 96.75 81 GLN A N 1
ATOM 626 C CA . GLN A 1 81 ? -8.703 -4.379 2.060 1.00 96.75 81 GLN A CA 1
ATOM 627 C C . GLN A 1 81 ? -8.049 -3.701 3.277 1.00 96.75 81 GLN A C 1
ATOM 629 O O . GLN A 1 81 ? -7.299 -4.346 4.014 1.00 96.75 81 GLN A O 1
ATOM 634 N N . PRO A 1 82 ? -8.340 -2.415 3.545 1.00 94.56 82 PRO A N 1
ATOM 635 C CA . PRO A 1 82 ? -7.560 -1.612 4.486 1.00 94.56 82 PRO A CA 1
ATOM 636 C C . PRO A 1 82 ? -7.576 -2.176 5.915 1.00 94.56 82 PRO A C 1
ATOM 638 O O . PRO A 1 82 ? -6.542 -2.219 6.574 1.00 94.56 82 PRO A O 1
ATOM 641 N N . ALA A 1 83 ? -8.709 -2.704 6.393 1.00 95.19 83 ALA A N 1
ATOM 642 C CA . ALA A 1 83 ? -8.800 -3.248 7.752 1.00 95.19 83 ALA A CA 1
ATOM 643 C C . ALA A 1 83 ? -7.944 -4.514 7.932 1.00 95.19 83 ALA A C 1
ATOM 645 O O . ALA A 1 83 ? -7.296 -4.703 8.963 1.00 95.19 83 ALA A O 1
ATOM 646 N N . LEU A 1 84 ? -7.924 -5.380 6.915 1.00 97.38 84 LEU A N 1
ATOM 647 C CA . LEU A 1 84 ? -7.123 -6.600 6.929 1.00 97.38 84 LEU A CA 1
ATOM 648 C C . LEU A 1 84 ? -5.639 -6.285 6.716 1.00 97.38 84 LEU A C 1
ATOM 650 O O . LEU A 1 84 ? -4.786 -6.888 7.365 1.00 97.38 84 LEU A O 1
ATOM 654 N N . ALA A 1 85 ? -5.339 -5.298 5.876 1.00 97.50 85 ALA A N 1
ATOM 655 C CA . ALA A 1 85 ? -3.986 -4.833 5.635 1.00 97.50 85 ALA A CA 1
ATOM 656 C C . ALA A 1 85 ? -3.351 -4.248 6.901 1.00 97.50 85 ALA A C 1
ATOM 658 O O . ALA A 1 85 ? -2.274 -4.681 7.305 1.00 97.50 85 ALA A O 1
ATOM 659 N N . LEU A 1 86 ? -4.063 -3.371 7.616 1.00 96.81 86 LEU A N 1
ATOM 660 C CA . LEU A 1 86 ? -3.591 -2.814 8.887 1.00 96.81 86 LEU A CA 1
ATOM 661 C C . LEU A 1 86 ? -3.386 -3.886 9.963 1.00 96.81 86 LEU A C 1
ATOM 663 O O . LEU A 1 86 ? -2.404 -3.827 10.703 1.00 96.81 86 LEU A O 1
ATOM 667 N N . LYS A 1 87 ? -4.250 -4.909 10.020 1.00 98.00 87 LYS A N 1
ATOM 668 C CA . LYS A 1 87 ? -4.063 -6.063 10.918 1.00 98.00 87 LYS A CA 1
ATOM 669 C C . LYS A 1 87 ? -2.741 -6.800 10.657 1.00 98.00 87 LYS A C 1
ATOM 671 O O . LYS A 1 87 ? -2.163 -7.356 11.589 1.00 98.00 87 LYS A O 1
ATOM 676 N N . HIS A 1 88 ? -2.271 -6.815 9.412 1.00 98.25 88 HIS A N 1
ATOM 677 C CA . HIS A 1 88 ? -1.058 -7.512 8.985 1.00 98.25 88 HIS A CA 1
ATOM 678 C C . HIS A 1 88 ? 0.098 -6.566 8.633 1.00 98.25 88 HIS A C 1
ATOM 680 O O . HIS A 1 88 ? 1.065 -7.022 8.027 1.00 98.25 88 HIS A O 1
ATOM 686 N N . ARG A 1 89 ? 0.037 -5.290 9.049 1.00 97.75 89 ARG A N 1
ATOM 687 C CA . ARG A 1 89 ? 0.966 -4.223 8.635 1.00 97.75 89 ARG A CA 1
ATOM 688 C C . ARG A 1 89 ? 2.426 -4.679 8.566 1.00 97.75 89 ARG A C 1
ATOM 690 O O . ARG A 1 89 ? 3.018 -4.640 7.498 1.00 97.75 89 ARG A O 1
ATOM 697 N N . ASN A 1 90 ? 2.977 -5.163 9.678 1.00 97.69 90 ASN A N 1
ATOM 698 C CA . ASN A 1 90 ? 4.398 -5.525 9.751 1.00 97.69 90 ASN A CA 1
ATOM 699 C C . ASN A 1 90 ? 4.770 -6.673 8.801 1.00 97.69 90 ASN A C 1
ATOM 701 O O . ASN A 1 90 ? 5.844 -6.658 8.219 1.00 97.69 90 ASN A O 1
ATOM 705 N N . LEU A 1 91 ? 3.881 -7.657 8.621 1.00 97.94 91 LEU A N 1
ATOM 706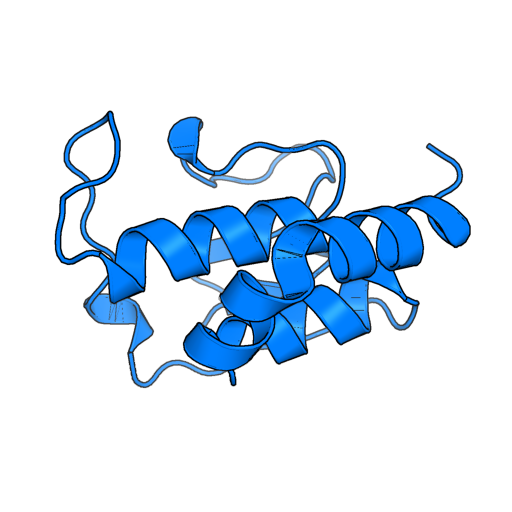 C CA . LEU A 1 91 ? 4.122 -8.773 7.703 1.00 97.94 91 LEU A CA 1
ATOM 707 C C . LEU A 1 91 ? 4.144 -8.300 6.246 1.00 97.94 91 LEU A C 1
ATOM 709 O O . LEU A 1 91 ? 4.957 -8.778 5.465 1.00 97.94 91 LEU A O 1
ATOM 713 N N . LEU A 1 92 ? 3.246 -7.383 5.885 1.00 98.00 92 LEU A N 1
ATOM 714 C CA . LEU A 1 92 ? 3.152 -6.848 4.527 1.00 98.00 92 LEU A CA 1
ATOM 715 C C . LEU A 1 92 ? 4.356 -5.974 4.188 1.00 98.00 92 LEU A C 1
ATOM 717 O O . LEU A 1 92 ? 4.882 -6.102 3.091 1.00 98.00 92 LEU A O 1
ATOM 721 N N . ILE A 1 93 ? 4.815 -5.158 5.143 1.00 97.44 93 ILE A N 1
ATOM 722 C CA . ILE A 1 93 ? 6.045 -4.366 5.006 1.00 97.44 93 ILE A CA 1
ATOM 723 C C . ILE A 1 93 ? 7.232 -5.300 4.760 1.00 97.44 93 ILE A C 1
ATOM 725 O O . ILE A 1 93 ? 7.867 -5.203 3.718 1.00 97.44 93 ILE A O 1
ATOM 729 N N . SER A 1 94 ? 7.455 -6.292 5.629 1.00 96.81 94 SER A N 1
ATOM 730 C CA . SER A 1 94 ? 8.564 -7.238 5.441 1.00 96.81 94 SER A CA 1
ATOM 731 C C . SER A 1 94 ? 8.463 -8.050 4.145 1.00 96.81 94 SER A C 1
ATOM 733 O O . SER A 1 94 ? 9.480 -8.446 3.582 1.00 96.81 94 SER A O 1
ATOM 735 N N . ALA A 1 95 ? 7.250 -8.334 3.663 1.00 96.38 95 ALA A N 1
ATOM 736 C CA . ALA A 1 95 ? 7.059 -9.001 2.380 1.00 96.38 95 ALA A CA 1
ATOM 737 C C . ALA A 1 95 ? 7.420 -8.082 1.201 1.00 96.38 95 ALA A C 1
ATOM 739 O O . ALA A 1 95 ? 8.116 -8.537 0.294 1.00 96.38 95 ALA A O 1
ATOM 740 N N . ALA A 1 96 ? 7.003 -6.814 1.227 1.00 95.44 96 ALA A N 1
ATOM 741 C CA . ALA A 1 96 ? 7.374 -5.819 0.221 1.00 95.44 96 ALA A CA 1
ATOM 742 C C . ALA A 1 96 ? 8.899 -5.620 0.173 1.00 95.44 96 ALA A C 1
ATOM 744 O O . ALA A 1 96 ? 9.509 -5.823 -0.874 1.00 95.44 96 ALA A O 1
ATOM 745 N N . GLU A 1 97 ? 9.528 -5.391 1.330 1.00 94.00 97 GLU A N 1
ATOM 746 C CA . GLU A 1 97 ? 10.985 -5.238 1.479 1.00 94.00 97 GLU A CA 1
ATOM 747 C C . GLU A 1 97 ? 11.779 -6.467 1.001 1.00 94.00 97 GLU A C 1
ATOM 749 O O . GLU A 1 97 ? 12.931 -6.355 0.604 1.00 94.00 97 GLU A O 1
ATOM 754 N N . SER A 1 98 ? 11.191 -7.669 1.031 1.00 92.50 98 SER A N 1
ATOM 755 C CA . SER A 1 98 ? 11.890 -8.881 0.574 1.00 92.50 98 SER A CA 1
ATOM 756 C C . SER A 1 98 ? 12.094 -8.946 -0.945 1.00 92.50 98 SER A C 1
ATOM 758 O O . SER A 1 98 ? 12.923 -9.731 -1.413 1.00 92.50 98 SER A O 1
ATOM 760 N N . GLY A 1 99 ? 11.311 -8.172 -1.704 1.00 78.12 99 GLY A N 1
ATOM 761 C CA . GLY A 1 99 ? 11.394 -8.071 -3.163 1.00 78.12 99 GLY A CA 1
ATOM 762 C C . GLY A 1 99 ? 11.920 -6.726 -3.662 1.00 78.12 99 GLY A C 1
ATOM 763 O O . GLY A 1 99 ? 12.326 -6.650 -4.820 1.00 78.12 99 GLY A O 1
ATOM 764 N N . ASP A 1 100 ? 11.926 -5.705 -2.805 1.00 74.69 100 ASP A N 1
ATOM 765 C CA . ASP A 1 100 ? 12.457 -4.378 -3.096 1.00 74.69 100 ASP A CA 1
ATOM 766 C C . ASP A 1 100 ? 13.964 -4.329 -2.785 1.00 74.69 100 ASP A C 1
ATOM 768 O O . ASP A 1 100 ? 14.395 -4.550 -1.655 1.00 74.69 100 ASP A O 1
ATOM 772 N N . PHE A 1 101 ? 14.788 -4.099 -3.810 1.00 63.00 101 PHE A N 1
ATOM 773 C CA . PHE A 1 101 ? 16.257 -4.087 -3.708 1.00 63.00 101 PHE A CA 1
ATOM 774 C C . PHE A 1 101 ? 16.836 -2.658 -3.731 1.00 63.00 101 PHE A C 1
ATOM 776 O O . PHE A 1 101 ? 17.919 -2.450 -4.289 1.00 63.00 101 PHE A O 1
ATOM 783 N N . GLY A 1 102 ? 16.098 -1.691 -3.174 1.00 53.72 102 GLY A N 1
ATOM 784 C CA . GLY A 1 102 ? 16.491 -0.283 -3.016 1.00 53.72 102 GLY A CA 1
ATOM 785 C C . GLY A 1 102 ? 17.454 -0.023 -1.863 1.00 53.72 102 GLY A C 1
ATOM 786 O O . GLY A 1 102 ? 17.112 -0.370 -0.713 1.00 53.72 102 GLY A O 1
#